Protein AF-A0A2V7GBI5-F1 (afdb_monomer_lite)

Foldseek 3Di:
DDDDDPPPDDVVVVVVVVVVVVVVCCCVPVVQDPLNSLLLVLLLLVLLLVLLLVLLVLADDPDPVLVVVSVPVSVVSCVPSVVVSLVVVLVSCCPPVPPSVVCHSVDDPVVSVVVCVVSVNPVVSVVSNVVSVCCCVVCRPVVVVSHVDGPVNSVD

Secondary structure (DSSP, 8-state):
-------PPPHHHHHHHHHHHHHHHHHHHH---HHHHHHHHHHHHHHHHHHHHHHHHH---SSHHHHHHHHHHHHHHHHHHHHHHHHHHHHHHHHH-GGGGGGTT---HHHHHHHHHHTT-HHHHHHHHHHHHHHIIIIIIIT-GGGT--TTTTT-

Structure (mmCIF, N/CA/C/O backbone):
data_AF-A0A2V7GBI5-F1
#
_entry.id   AF-A0A2V7GBI5-F1
#
loop_
_atom_site.group_PDB
_atom_site.id
_atom_site.type_symbol
_atom_site.label_atom_id
_atom_site.label_alt_id
_atom_site.label_comp_id
_atom_site.label_asym_id
_atom_site.label_entity_id
_atom_site.label_seq_id
_atom_site.pdbx_PDB_ins_code
_atom_site.Cartn_x
_atom_site.Cartn_y
_atom_site.Cartn_z
_atom_site.occupancy
_atom_site.B_iso_or_equiv
_atom_site.auth_seq_id
_atom_site.auth_comp_id
_atom_site.auth_asym_id
_atom_site.auth_atom_id
_atom_site.pdbx_PDB_model_num
ATOM 1 N N . MET A 1 1 ? -7.519 -48.361 9.250 1.00 46.59 1 MET A N 1
ATOM 2 C CA . MET A 1 1 ? -7.419 -47.521 8.038 1.00 46.59 1 MET A CA 1
ATOM 3 C C . MET A 1 1 ? -8.670 -46.657 7.966 1.00 46.59 1 MET A C 1
ATOM 5 O O . MET A 1 1 ? -9.703 -47.136 7.527 1.00 46.59 1 MET A O 1
ATOM 9 N N . THR A 1 2 ? -8.633 -45.437 8.500 1.00 49.53 2 THR A N 1
ATOM 10 C CA . THR A 1 2 ? -9.762 -44.498 8.421 1.00 49.53 2 THR A CA 1
ATOM 11 C C . THR A 1 2 ? -9.637 -43.692 7.131 1.00 49.53 2 THR A C 1
ATOM 13 O O . THR A 1 2 ? -8.636 -43.017 6.896 1.00 49.53 2 THR A O 1
ATOM 16 N N . ALA A 1 3 ? -10.627 -43.830 6.252 1.00 52.78 3 ALA A N 1
ATOM 17 C CA . ALA A 1 3 ? -10.690 -43.120 4.985 1.00 52.78 3 ALA A CA 1
ATOM 18 C C . ALA A 1 3 ? -10.838 -41.610 5.237 1.00 52.78 3 ALA A C 1
ATOM 20 O O . ALA A 1 3 ? -11.836 -41.159 5.797 1.00 52.78 3 ALA A O 1
ATOM 21 N N . ASN A 1 4 ? -9.840 -40.825 4.824 1.00 53.38 4 ASN A N 1
ATOM 22 C CA . ASN A 1 4 ? -9.973 -39.376 4.717 1.00 53.38 4 ASN A CA 1
ATOM 23 C C . ASN A 1 4 ? -11.009 -39.077 3.625 1.00 53.38 4 ASN A C 1
ATOM 25 O O . ASN A 1 4 ? -10.742 -39.295 2.444 1.00 53.38 4 ASN A O 1
ATOM 29 N N . GLY A 1 5 ? -12.189 -38.592 4.019 1.00 62.84 5 GLY A N 1
ATOM 30 C CA . GLY A 1 5 ? -13.169 -38.044 3.080 1.00 62.84 5 GLY A CA 1
ATOM 31 C C . GLY A 1 5 ? -12.556 -36.919 2.229 1.00 62.84 5 GLY A C 1
ATOM 32 O O . GLY A 1 5 ? -11.543 -36.333 2.626 1.00 62.84 5 GLY A O 1
ATOM 33 N N . PRO A 1 6 ? -13.131 -36.605 1.052 1.00 59.53 6 PRO A N 1
ATOM 34 C CA . PRO A 1 6 ? -12.548 -35.637 0.129 1.00 59.53 6 PRO A CA 1
ATOM 35 C C . PRO A 1 6 ? -12.329 -34.302 0.847 1.00 59.53 6 PRO A C 1
ATOM 37 O O . PRO A 1 6 ? -13.284 -33.695 1.335 1.00 59.53 6 PRO A O 1
ATOM 40 N N . ARG A 1 7 ? -11.064 -33.860 0.936 1.00 68.38 7 ARG A N 1
ATOM 41 C CA . ARG A 1 7 ? -10.685 -32.558 1.503 1.00 68.38 7 ARG A CA 1
ATOM 42 C C . ARG A 1 7 ? -11.356 -31.466 0.672 1.00 68.38 7 ARG A C 1
ATOM 44 O O . ARG A 1 7 ? -10.819 -31.050 -0.349 1.00 68.38 7 ARG A O 1
ATOM 51 N N . ARG A 1 8 ? -12.540 -31.014 1.088 1.00 75.81 8 ARG A N 1
ATOM 52 C CA . ARG A 1 8 ? -13.187 -29.834 0.512 1.00 75.81 8 ARG A CA 1
ATOM 53 C C . ARG A 1 8 ? -12.342 -28.637 0.917 1.00 75.81 8 ARG A C 1
ATOM 55 O O . ARG A 1 8 ? -12.160 -28.391 2.108 1.00 75.81 8 ARG A O 1
ATOM 62 N N . TRP A 1 9 ? -11.750 -27.959 -0.058 1.00 78.88 9 TRP A N 1
ATOM 63 C CA . TRP A 1 9 ? -10.907 -26.806 0.226 1.00 78.88 9 TRP A CA 1
ATOM 64 C C . TRP A 1 9 ? -11.766 -25.734 0.900 1.00 78.88 9 TRP A C 1
ATOM 66 O O . TRP A 1 9 ? -12.867 -25.458 0.413 1.00 78.88 9 TRP A O 1
ATOM 76 N N . PRO A 1 10 ? -11.321 -25.159 2.030 1.00 84.44 10 PRO A N 1
ATOM 77 C CA . PRO A 1 10 ? -12.078 -24.098 2.669 1.00 84.44 10 PRO A CA 1
ATOM 78 C C . PRO A 1 10 ? -12.189 -22.920 1.687 1.00 84.44 10 PRO A C 1
ATOM 80 O O . PRO A 1 10 ? -11.230 -22.658 0.956 1.00 84.44 10 PRO A O 1
ATOM 83 N N . PRO A 1 11 ? -13.317 -22.187 1.652 1.00 82.69 11 PRO A N 1
ATOM 84 C CA . PRO A 1 11 ? -13.492 -21.060 0.734 1.00 82.69 11 PRO A CA 1
ATOM 85 C C . PRO A 1 11 ? -12.338 -20.047 0.793 1.00 82.69 11 PRO A C 1
ATOM 87 O O . PRO A 1 11 ? -11.913 -19.534 -0.238 1.00 82.69 11 PRO A O 1
ATOM 90 N N . SER A 1 12 ? -11.754 -19.834 1.978 1.00 82.69 12 SER A N 1
ATOM 91 C CA . SER A 1 12 ? -10.571 -18.988 2.183 1.00 82.69 12 SER A CA 1
ATOM 92 C C . SER A 1 12 ? -9.342 -19.438 1.387 1.00 82.69 12 SER A C 1
ATOM 94 O O . SER A 1 12 ? -8.610 -18.590 0.887 1.00 82.69 12 SER A O 1
ATOM 96 N N . ALA A 1 13 ? -9.129 -20.746 1.214 1.00 85.38 13 ALA A N 1
ATOM 97 C CA . ALA A 1 13 ? -8.031 -21.265 0.402 1.00 85.38 13 ALA A CA 1
ATOM 98 C C . ALA A 1 13 ? -8.234 -20.941 -1.083 1.00 85.38 13 ALA A C 1
ATOM 100 O O . ALA A 1 13 ? -7.278 -20.585 -1.764 1.00 85.38 13 ALA A O 1
ATOM 101 N N . VAL A 1 14 ? -9.475 -21.001 -1.576 1.00 86.25 14 VAL A N 1
ATOM 102 C CA . VAL A 1 14 ? -9.796 -20.634 -2.964 1.00 86.25 14 VAL A CA 1
ATOM 103 C C . VAL A 1 14 ? -9.532 -19.146 -3.196 1.00 86.25 14 VAL A C 1
ATOM 105 O O . VAL A 1 14 ? -8.849 -18.796 -4.154 1.00 86.25 14 VAL A O 1
ATOM 108 N N . PHE A 1 15 ? -9.990 -18.272 -2.295 1.00 83.88 15 PHE A N 1
ATOM 109 C CA . PHE A 1 15 ? -9.705 -16.835 -2.386 1.00 83.88 15 PHE A CA 1
ATOM 110 C C . PHE A 1 15 ? -8.208 -16.525 -2.303 1.00 83.88 15 PHE A C 1
ATOM 112 O O . PHE A 1 15 ? -7.723 -15.688 -3.058 1.00 83.88 15 PHE A O 1
ATOM 119 N N . LEU A 1 16 ? -7.464 -17.221 -1.440 1.00 85.31 16 LEU A N 1
ATOM 120 C CA . LEU A 1 16 ? -6.018 -17.045 -1.321 1.00 85.31 16 LEU A CA 1
ATOM 121 C C . LEU A 1 16 ? -5.287 -17.466 -2.601 1.00 85.31 16 LEU A C 1
ATOM 123 O O . LEU A 1 16 ? -4.370 -16.773 -3.041 1.00 85.31 16 LEU A O 1
ATOM 127 N N . LEU A 1 17 ? -5.709 -18.561 -3.232 1.00 87.56 17 LEU A N 1
ATOM 128 C CA . LEU A 1 17 ? -5.155 -18.982 -4.517 1.00 87.56 17 LEU A CA 1
ATOM 129 C C . LEU A 1 17 ? -5.461 -17.975 -5.621 1.00 87.56 17 LEU A C 1
ATOM 131 O O . LEU A 1 17 ? -4.560 -17.625 -6.373 1.00 87.56 17 LEU A O 1
ATOM 135 N N . LEU A 1 18 ? -6.693 -17.467 -5.691 1.00 86.44 18 LEU A N 1
ATOM 136 C CA . LEU A 1 18 ? -7.071 -16.449 -6.673 1.00 86.44 18 LEU A CA 1
ATOM 137 C C . LEU A 1 18 ? -6.293 -15.141 -6.470 1.00 86.44 18 LEU A C 1
ATOM 139 O O . LEU A 1 18 ? -5.804 -14.567 -7.440 1.00 86.44 18 LEU A O 1
ATOM 143 N N . ALA A 1 19 ? -6.118 -14.705 -5.220 1.00 81.75 19 ALA A N 1
ATOM 144 C CA . ALA A 1 19 ? -5.354 -13.504 -4.894 1.00 81.75 19 ALA A CA 1
ATOM 145 C C . ALA A 1 19 ? -3.886 -13.618 -5.337 1.00 81.75 19 ALA A C 1
ATOM 147 O O . ALA A 1 19 ? -3.347 -12.677 -5.907 1.00 81.75 19 ALA A O 1
ATOM 148 N N . ASN A 1 20 ? -3.257 -14.783 -5.145 1.00 87.81 20 ASN A N 1
ATOM 149 C CA . ASN A 1 20 ? -1.880 -15.027 -5.593 1.00 87.81 20 ASN A CA 1
ATOM 150 C C . ASN A 1 20 ? -1.776 -15.317 -7.100 1.00 87.81 20 ASN A C 1
ATOM 152 O O . ASN A 1 20 ? -0.747 -15.041 -7.718 1.00 87.81 20 ASN A O 1
ATOM 156 N N . ALA A 1 21 ? -2.838 -15.838 -7.718 1.00 88.81 21 ALA A N 1
ATOM 157 C CA . ALA A 1 21 ? -2.895 -16.048 -9.159 1.00 88.81 21 ALA A CA 1
ATOM 158 C C . ALA A 1 21 ? -2.922 -14.724 -9.936 1.00 88.81 21 ALA A C 1
ATOM 160 O O . ALA A 1 21 ? -2.456 -14.693 -11.070 1.00 88.81 21 ALA A O 1
ATOM 161 N N . ALA A 1 22 ? -3.421 -13.631 -9.349 1.00 85.50 22 ALA A N 1
ATOM 162 C CA . ALA A 1 22 ? -3.474 -12.332 -10.018 1.00 85.50 22 ALA A CA 1
ATOM 163 C C . ALA A 1 22 ? -2.073 -11.758 -10.346 1.00 85.50 22 ALA A C 1
ATOM 165 O O . ALA A 1 22 ? -1.828 -11.479 -11.521 1.00 85.50 22 ALA A O 1
ATOM 166 N N . PRO A 1 23 ? -1.115 -11.652 -9.400 1.00 84.62 23 PRO A N 1
ATOM 167 C CA . PRO A 1 23 ? 0.272 -11.300 -9.719 1.00 84.62 23 PRO A CA 1
ATOM 168 C C . PRO A 1 23 ? 0.920 -12.263 -10.717 1.00 84.62 23 PRO A C 1
ATOM 170 O O . PRO A 1 23 ? 1.616 -11.824 -11.630 1.00 84.62 23 PRO A O 1
ATOM 173 N N . LEU A 1 24 ? 0.654 -13.570 -10.593 1.00 88.25 24 LEU A N 1
ATOM 174 C CA . LEU A 1 24 ? 1.181 -14.577 -11.516 1.00 88.25 24 LEU A CA 1
ATOM 175 C C . LEU A 1 24 ? 0.663 -14.363 -12.947 1.00 88.25 24 LEU A C 1
ATOM 177 O O . LEU A 1 24 ? 1.441 -14.385 -13.897 1.00 88.25 24 LEU A O 1
ATOM 181 N N . ALA A 1 25 ? -0.634 -14.100 -13.104 1.00 89.75 25 ALA A N 1
ATOM 182 C CA . ALA A 1 25 ? -1.240 -13.747 -14.382 1.00 89.75 25 ALA A CA 1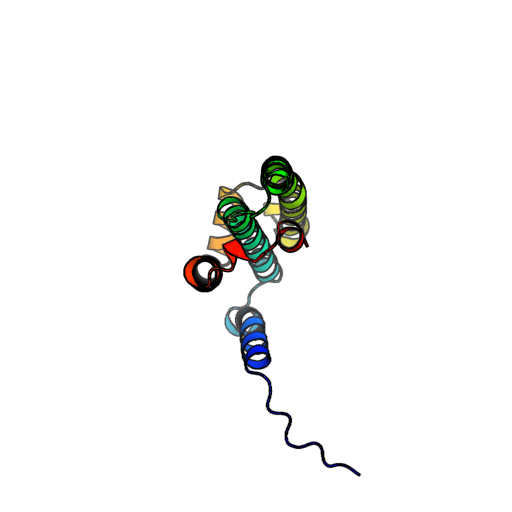
ATOM 183 C C . ALA A 1 25 ? -0.684 -12.420 -14.921 1.00 89.75 25 ALA A C 1
ATOM 185 O O . ALA A 1 25 ? -0.422 -12.313 -16.116 1.00 89.75 25 ALA A O 1
ATOM 186 N N . GLY A 1 26 ? -0.425 -11.438 -14.050 1.00 86.31 26 GLY A N 1
ATOM 187 C CA . GLY 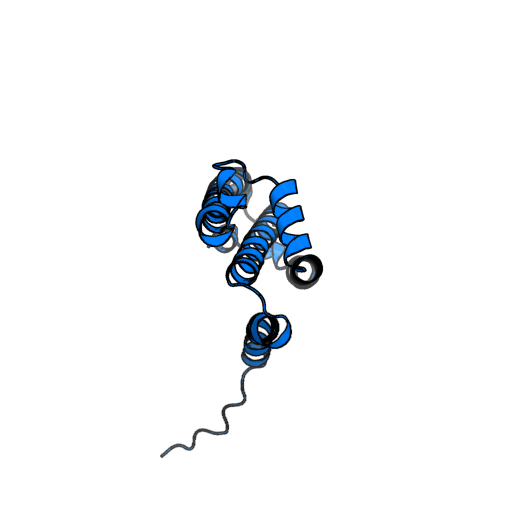A 1 26 ? 0.264 -10.196 -14.407 1.00 86.31 26 GLY A CA 1
ATOM 188 C C . GLY A 1 26 ? 1.646 -10.446 -15.017 1.00 86.31 26 GLY A C 1
ATOM 189 O O . GLY A 1 26 ? 1.984 -9.879 -16.054 1.00 86.31 26 GLY A O 1
ATOM 190 N N . VAL A 1 27 ? 2.428 -11.361 -14.443 1.00 89.56 27 VAL A N 1
ATOM 191 C CA . VAL A 1 27 ? 3.740 -11.744 -14.991 1.00 89.56 27 VAL A CA 1
ATOM 192 C C . VAL A 1 27 ? 3.602 -12.504 -16.314 1.00 89.56 27 VAL A C 1
ATOM 194 O O . VAL A 1 27 ? 4.296 -12.181 -17.274 1.00 89.56 27 VAL A O 1
ATOM 197 N N . LEU A 1 28 ? 2.707 -13.493 -16.391 1.00 91.06 28 LEU A N 1
ATOM 198 C CA . LEU A 1 28 ? 2.594 -14.379 -17.557 1.00 91.06 28 LEU A CA 1
ATOM 199 C C . LEU A 1 28 ? 1.923 -13.729 -18.775 1.00 91.06 28 LEU A C 1
ATOM 201 O O . LEU A 1 28 ? 2.313 -14.019 -19.902 1.00 91.06 28 LEU A O 1
ATOM 205 N N . LEU A 1 29 ? 0.917 -12.878 -18.559 1.00 90.81 29 LEU A N 1
ATOM 206 C CA . LEU A 1 29 ? 0.093 -12.297 -19.628 1.00 90.81 29 LEU A CA 1
ATOM 207 C C . LEU A 1 29 ? 0.457 -10.841 -19.924 1.00 90.81 29 LEU A C 1
ATOM 209 O O . LEU A 1 29 ? 0.350 -10.398 -21.063 1.00 90.81 29 LEU A O 1
ATOM 213 N N . HIS A 1 30 ? 0.875 -10.093 -18.901 1.00 85.31 30 HIS A N 1
ATOM 214 C CA . HIS A 1 30 ? 1.185 -8.664 -19.005 1.00 85.31 30 HIS A CA 1
ATOM 215 C C . HIS A 1 30 ? 2.675 -8.359 -18.826 1.00 85.31 30 HIS A C 1
ATOM 217 O O . HIS A 1 30 ? 3.047 -7.189 -18.749 1.00 85.31 30 HIS A O 1
ATOM 223 N N . HIS A 1 31 ? 3.522 -9.395 -18.766 1.00 88.06 31 HIS A N 1
ATOM 224 C CA . HIS A 1 31 ? 4.976 -9.283 -18.641 1.00 88.06 31 HIS A CA 1
ATOM 225 C C . HIS A 1 31 ? 5.416 -8.369 -17.491 1.00 88.06 31 HIS A C 1
ATOM 227 O O . HIS A 1 31 ? 6.378 -7.608 -17.621 1.00 88.06 31 HIS A O 1
ATOM 233 N N . TRP A 1 32 ? 4.700 -8.423 -16.362 1.00 91.75 32 TRP A N 1
ATOM 234 C CA . TRP A 1 32 ? 5.055 -7.632 -15.190 1.00 91.75 32 TRP A CA 1
ATOM 235 C C . TRP A 1 32 ? 6.501 -7.888 -14.778 1.00 91.75 32 TRP A C 1
ATOM 237 O O . TRP A 1 32 ? 6.943 -9.025 -14.610 1.00 91.75 32 TRP A O 1
ATOM 247 N N . THR A 1 33 ? 7.232 -6.794 -14.596 1.00 91.44 33 THR A N 1
ATOM 248 C CA . THR A 1 33 ? 8.606 -6.840 -14.108 1.00 91.44 33 THR A CA 1
ATOM 249 C C . THR A 1 33 ? 8.627 -7.183 -12.619 1.00 91.44 33 THR A C 1
ATOM 251 O O . THR A 1 33 ? 7.656 -6.950 -11.895 1.00 91.44 33 THR A O 1
ATOM 254 N N . VAL A 1 34 ? 9.766 -7.679 -12.125 1.00 91.56 34 VAL A N 1
ATOM 255 C CA . VAL A 1 34 ? 9.971 -7.889 -10.678 1.00 91.56 34 VAL A CA 1
ATOM 256 C C . VAL A 1 34 ? 9.710 -6.594 -9.905 1.00 91.56 34 VAL A C 1
ATOM 258 O O . VAL A 1 34 ? 9.047 -6.616 -8.871 1.00 91.56 34 VAL A O 1
ATOM 261 N N . PHE A 1 35 ? 10.156 -5.457 -10.450 1.00 92.56 35 PHE A N 1
ATOM 262 C CA . PHE A 1 35 ? 9.884 -4.145 -9.875 1.00 92.56 35 PHE A CA 1
ATOM 263 C C . PHE A 1 35 ? 8.385 -3.873 -9.741 1.00 92.56 35 PHE A C 1
ATOM 265 O O . PHE A 1 35 ? 7.955 -3.464 -8.671 1.00 92.56 35 PHE A O 1
ATOM 272 N N . ALA A 1 36 ? 7.585 -4.138 -10.780 1.00 92.56 36 ALA A N 1
ATOM 273 C CA . ALA A 1 36 ? 6.138 -3.925 -10.743 1.00 92.56 36 ALA A CA 1
ATOM 274 C C . ALA A 1 36 ? 5.464 -4.729 -9.623 1.00 92.56 36 ALA A C 1
ATOM 276 O O . ALA A 1 36 ? 4.678 -4.183 -8.851 1.00 92.56 36 ALA A O 1
ATOM 277 N N . VAL A 1 37 ? 5.808 -6.014 -9.507 1.00 93.12 37 VAL A N 1
ATOM 278 C CA . VAL A 1 37 ? 5.241 -6.904 -8.486 1.00 93.12 37 VAL A CA 1
ATOM 279 C C . VAL A 1 37 ? 5.605 -6.413 -7.084 1.00 93.12 37 VAL A C 1
ATOM 281 O O . VAL A 1 37 ? 4.726 -6.220 -6.247 1.00 93.12 37 VAL A O 1
ATOM 284 N N . VAL A 1 38 ? 6.890 -6.158 -6.830 1.00 94.06 38 VAL A N 1
ATOM 285 C CA . VAL A 1 38 ? 7.368 -5.704 -5.515 1.00 94.06 38 VAL A CA 1
ATOM 286 C C . VAL A 1 38 ? 6.816 -4.318 -5.170 1.00 94.06 38 VAL A C 1
ATOM 288 O O . VAL A 1 38 ? 6.409 -4.091 -4.032 1.00 94.06 38 VAL A O 1
ATOM 291 N N . LEU A 1 39 ? 6.734 -3.405 -6.144 1.00 94.00 39 LEU A N 1
ATOM 292 C CA . LEU A 1 39 ? 6.138 -2.080 -5.970 1.00 94.00 39 LEU A CA 1
ATOM 293 C C . LEU A 1 39 ? 4.656 -2.178 -5.594 1.00 94.00 39 LEU A C 1
ATOM 295 O O . LEU A 1 39 ? 4.216 -1.460 -4.699 1.00 94.00 39 LEU A O 1
ATOM 299 N N . LEU A 1 40 ? 3.896 -3.075 -6.231 1.00 94.25 40 LEU A N 1
ATOM 300 C CA . LEU A 1 40 ? 2.483 -3.285 -5.917 1.00 94.25 40 LEU A CA 1
ATOM 301 C C . LEU A 1 40 ? 2.291 -3.771 -4.473 1.00 94.25 40 LEU A C 1
ATOM 303 O O . LEU A 1 40 ? 1.496 -3.186 -3.740 1.00 94.25 40 LEU A O 1
ATOM 307 N N . TYR A 1 41 ? 3.056 -4.779 -4.042 1.00 93.12 41 TYR A N 1
ATOM 308 C CA . TYR A 1 41 ? 3.020 -5.267 -2.656 1.00 93.12 41 TYR A CA 1
ATOM 309 C C . TYR A 1 41 ? 3.496 -4.219 -1.647 1.00 93.12 41 TYR A C 1
ATOM 311 O O . TYR A 1 41 ? 2.987 -4.126 -0.528 1.00 93.12 41 TYR A O 1
ATOM 319 N N . TRP A 1 42 ? 4.470 -3.391 -2.021 1.00 95.94 42 TRP A N 1
ATOM 320 C CA . TRP A 1 42 ? 4.870 -2.262 -1.192 1.00 95.94 42 TRP A CA 1
ATOM 321 C C . TRP A 1 42 ? 3.732 -1.235 -1.056 1.00 95.94 42 TRP A C 1
ATOM 323 O O . TRP A 1 42 ? 3.441 -0.793 0.056 1.00 95.94 42 TRP A O 1
ATOM 333 N N . CYS A 1 43 ? 3.022 -0.911 -2.142 1.00 95.44 43 CYS A N 1
ATOM 334 C CA . CYS A 1 43 ? 1.840 -0.047 -2.088 1.00 95.44 43 CYS A CA 1
ATOM 335 C C . CYS A 1 43 ? 0.723 -0.642 -1.222 1.00 95.44 43 CYS A C 1
ATOM 337 O O . CYS A 1 43 ? 0.097 0.095 -0.460 1.00 95.44 43 CYS A O 1
ATOM 339 N N . GLU A 1 44 ? 0.492 -1.953 -1.290 1.00 94.75 44 GLU A N 1
ATOM 340 C CA . GLU A 1 44 ? -0.461 -2.642 -0.416 1.00 94.75 44 GLU A CA 1
ATOM 341 C C . GLU A 1 44 ? -0.115 -2.435 1.066 1.00 94.75 44 GLU A C 1
ATOM 343 O O . GLU A 1 44 ? -0.981 -2.046 1.846 1.00 94.75 44 GLU A O 1
ATOM 348 N N . ASN A 1 45 ? 1.160 -2.563 1.451 1.00 95.19 45 ASN A N 1
ATOM 349 C CA . ASN A 1 45 ? 1.602 -2.289 2.824 1.00 95.19 45 ASN A CA 1
ATOM 350 C C . ASN A 1 45 ? 1.329 -0.840 3.264 1.00 95.19 45 ASN A C 1
ATOM 352 O O . ASN A 1 45 ? 0.918 -0.606 4.405 1.00 95.19 45 ASN A O 1
ATOM 356 N N . VAL A 1 46 ? 1.519 0.141 2.374 1.00 95.12 46 VAL A N 1
ATOM 357 C CA . VAL A 1 46 ? 1.180 1.550 2.653 1.00 95.12 46 VAL A CA 1
ATOM 358 C C . VAL A 1 46 ? -0.327 1.703 2.890 1.00 95.12 46 VAL A C 1
ATOM 360 O O . VAL A 1 46 ? -0.739 2.343 3.860 1.00 95.12 46 VAL A O 1
ATOM 363 N N . ILE A 1 47 ? -1.152 1.085 2.040 1.00 94.88 47 ILE A N 1
ATOM 364 C CA . ILE A 1 47 ? -2.617 1.118 2.141 1.00 94.88 47 ILE A CA 1
ATOM 365 C C . ILE A 1 47 ? -3.077 0.477 3.454 1.00 94.88 47 ILE A C 1
ATOM 367 O O . ILE A 1 47 ? -3.836 1.091 4.205 1.00 94.88 47 ILE A O 1
ATOM 371 N N . VAL A 1 48 ? -2.585 -0.725 3.765 1.00 93.75 48 VAL A N 1
ATOM 372 C CA . VAL A 1 48 ? -2.903 -1.450 5.002 1.00 93.75 48 VAL A CA 1
ATOM 373 C C . VAL A 1 48 ? -2.509 -0.633 6.229 1.00 93.75 48 VAL A C 1
ATOM 375 O O . VAL A 1 48 ? -3.310 -0.523 7.157 1.00 93.75 48 VAL A O 1
ATOM 378 N N . GLY A 1 49 ? -1.335 0.005 6.218 1.00 92.88 49 GLY A N 1
ATOM 379 C CA . GLY A 1 49 ? -0.906 0.914 7.281 1.00 92.88 49 GLY A CA 1
ATOM 380 C C . GLY A 1 49 ? -1.872 2.083 7.480 1.00 92.88 49 GLY A C 1
ATOM 381 O O . GLY A 1 49 ? -2.294 2.351 8.606 1.00 92.88 49 GLY A O 1
ATOM 382 N N . GLY A 1 50 ? -2.289 2.734 6.389 1.00 93.25 50 GLY A N 1
ATOM 383 C CA . GLY A 1 50 ? -3.267 3.825 6.422 1.00 93.25 50 GLY A CA 1
ATOM 384 C C . GLY A 1 50 ? -4.621 3.391 6.991 1.00 93.25 50 GLY A C 1
ATOM 385 O O . GLY A 1 50 ? -5.146 4.026 7.907 1.00 93.25 50 GLY A O 1
ATOM 386 N N . PHE A 1 51 ? -5.161 2.263 6.523 1.00 91.38 51 PHE A N 1
ATOM 387 C CA . PHE A 1 51 ? -6.394 1.698 7.079 1.00 91.38 51 PHE A CA 1
ATOM 388 C C . PHE A 1 51 ? -6.235 1.276 8.537 1.00 91.38 51 PHE A C 1
ATOM 390 O O . PHE A 1 51 ? -7.187 1.392 9.308 1.00 91.38 51 PHE A O 1
ATOM 397 N N . ASN A 1 52 ? -5.050 0.833 8.956 1.00 91.69 52 ASN A N 1
ATOM 398 C CA . ASN A 1 52 ? -4.810 0.496 10.350 1.00 91.69 52 ASN A CA 1
ATOM 399 C C . ASN A 1 52 ? -4.876 1.727 11.256 1.00 91.69 52 ASN A C 1
ATOM 401 O O . ASN A 1 52 ? -5.519 1.679 12.304 1.00 91.69 52 ASN A O 1
ATOM 405 N N . VAL A 1 53 ? -4.303 2.854 10.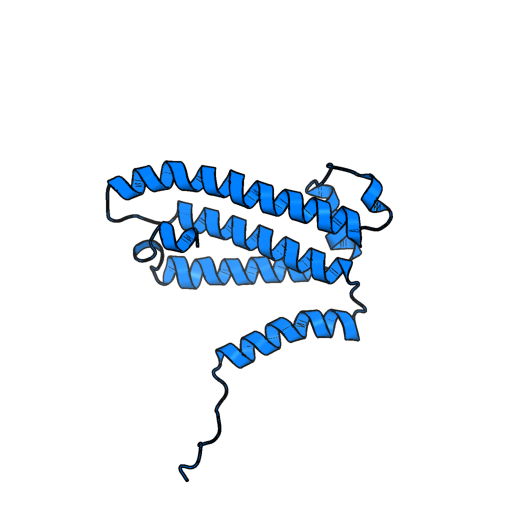821 1.00 91.56 53 VAL A N 1
ATOM 406 C CA . VAL A 1 53 ? -4.450 4.142 11.516 1.00 91.56 53 VAL A CA 1
ATOM 407 C C . VAL A 1 53 ? -5.924 4.539 11.607 1.00 91.56 53 VAL A C 1
ATOM 409 O O . VAL A 1 53 ? -6.385 4.901 12.688 1.00 91.56 53 VAL A O 1
ATOM 412 N N . LEU A 1 54 ? -6.702 4.395 10.525 1.00 89.06 54 LEU A N 1
ATOM 413 C CA . LEU A 1 54 ? -8.150 4.651 10.556 1.00 89.06 54 LEU A CA 1
ATOM 414 C C . LEU A 1 54 ? -8.880 3.741 11.552 1.00 89.06 54 LEU A C 1
ATOM 416 O O . LEU A 1 54 ? -9.717 4.221 12.317 1.00 89.06 54 LEU A O 1
ATOM 420 N N . ARG A 1 55 ? -8.541 2.446 11.601 1.00 85.25 55 ARG A N 1
ATOM 421 C CA . ARG A 1 55 ? -9.094 1.511 12.594 1.00 85.25 55 ARG A CA 1
ATOM 422 C C . ARG A 1 55 ? -8.768 1.961 14.011 1.00 85.25 55 ARG A C 1
ATOM 424 O O . ARG A 1 55 ? -9.674 2.072 14.830 1.00 85.25 55 ARG A O 1
ATOM 431 N N . MET A 1 56 ? -7.513 2.313 14.288 1.00 85.25 56 MET A N 1
ATOM 432 C CA . MET A 1 56 ? -7.108 2.833 15.595 1.00 85.25 56 MET A CA 1
ATOM 433 C C . MET A 1 56 ? -7.850 4.127 15.958 1.00 85.25 56 MET A C 1
ATOM 435 O O . MET A 1 56 ? -8.279 4.276 17.102 1.00 85.25 56 MET A O 1
ATOM 439 N N . LEU A 1 57 ? -8.072 5.039 15.003 1.00 86.81 57 LEU A N 1
ATOM 440 C CA . LEU A 1 57 ? -8.830 6.280 15.207 1.00 86.81 57 LEU A CA 1
ATOM 441 C C . LEU A 1 57 ? -10.312 6.024 15.518 1.00 86.81 57 LEU A C 1
ATOM 443 O O . LEU A 1 57 ? -10.855 6.669 16.416 1.00 86.81 57 LEU A O 1
ATOM 447 N N . VAL A 1 58 ? -10.948 5.058 14.852 1.00 85.56 58 VAL A N 1
ATOM 448 C CA . VAL A 1 58 ? -12.372 4.720 15.046 1.00 85.56 58 VAL A CA 1
ATOM 449 C C . VAL A 1 58 ? -12.608 3.797 16.249 1.00 85.56 58 VAL A C 1
ATOM 451 O O . VAL A 1 58 ? -13.695 3.822 16.827 1.00 85.56 58 VAL A O 1
ATOM 454 N N . ALA A 1 59 ? -11.601 3.029 16.677 1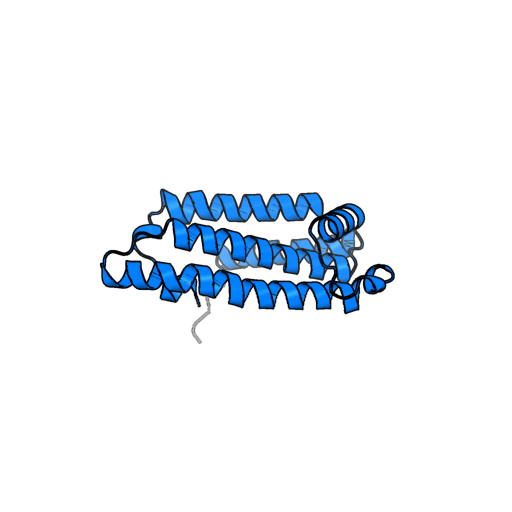.00 82.25 59 ALA A N 1
ATOM 455 C CA . ALA A 1 59 ? -11.693 2.139 17.833 1.00 82.25 59 ALA A CA 1
ATOM 456 C C . ALA A 1 59 ? -12.206 2.881 19.079 1.00 82.25 59 ALA A C 1
ATOM 458 O O . ALA A 1 59 ? -11.718 3.968 19.409 1.00 82.25 59 ALA A O 1
ATOM 459 N N . LYS A 1 60 ? -13.169 2.286 19.793 1.00 78.44 60 LYS A N 1
ATOM 460 C CA . LYS A 1 60 ? -13.732 2.838 21.036 1.00 78.44 60 LYS A CA 1
ATOM 461 C C . LYS A 1 60 ? -13.392 1.920 22.211 1.00 78.44 60 LYS A C 1
ATOM 463 O O . LYS A 1 60 ? -14.152 0.989 22.485 1.00 78.44 60 LYS A O 1
ATOM 468 N N . PRO A 1 61 ? -12.264 2.159 22.904 1.00 75.12 61 PRO A N 1
ATOM 469 C CA . PRO A 1 61 ? -11.894 1.366 24.065 1.00 75.12 61 PRO A CA 1
ATOM 470 C C . PRO A 1 61 ? -12.942 1.484 25.175 1.00 75.12 61 PRO A C 1
ATOM 472 O O . PRO A 1 61 ? -13.428 2.579 25.467 1.00 75.12 61 PRO A O 1
ATOM 475 N N . ARG A 1 62 ? -13.278 0.352 25.805 1.00 73.00 62 ARG A N 1
ATOM 476 C CA . ARG A 1 62 ? -14.228 0.298 26.931 1.00 73.00 62 ARG A CA 1
ATOM 477 C C . ARG A 1 62 ? -13.628 0.812 28.243 1.00 73.00 62 ARG A C 1
ATOM 479 O O . ARG A 1 62 ? -14.368 1.274 29.101 1.00 73.00 62 ARG A O 1
ATOM 486 N N . GLU A 1 63 ? -12.306 0.755 28.382 1.00 77.69 63 GLU A N 1
ATOM 487 C CA . GLU A 1 63 ? -11.586 1.192 29.580 1.00 77.69 63 GLU A CA 1
ATOM 488 C C . GLU A 1 63 ? -10.970 2.582 29.394 1.00 77.69 63 GLU A C 1
ATOM 490 O O . GLU A 1 63 ? -10.396 2.883 28.346 1.00 77.69 63 GLU A O 1
ATOM 495 N N . SER A 1 64 ? -11.037 3.422 30.431 1.00 74.25 64 SER A N 1
ATOM 496 C CA . SER A 1 64 ? -10.484 4.785 30.425 1.00 74.25 64 SER A CA 1
ATOM 497 C C . SER A 1 64 ? -8.967 4.811 30.200 1.00 74.25 64 SER A C 1
ATOM 499 O O . SER A 1 64 ? -8.472 5.658 29.460 1.00 74.25 64 SER A O 1
ATOM 501 N N . LEU A 1 65 ? -8.226 3.847 30.756 1.00 77.44 65 LEU A N 1
ATOM 502 C CA . LEU A 1 65 ? -6.769 3.753 30.606 1.00 77.44 65 LEU A CA 1
ATOM 503 C C . LEU A 1 65 ? -6.343 3.440 29.159 1.00 77.44 65 LEU A C 1
ATOM 505 O O . LEU A 1 65 ? -5.307 3.909 28.686 1.00 77.44 65 LEU A O 1
ATOM 509 N N . ALA A 1 66 ? -7.178 2.716 28.412 1.00 77.00 66 ALA A N 1
ATOM 510 C CA . ALA A 1 66 ? -6.925 2.398 27.011 1.00 77.00 66 ALA A CA 1
ATOM 511 C C . ALA A 1 66 ? -7.075 3.621 26.081 1.00 77.00 66 ALA A C 1
ATOM 513 O O . ALA A 1 66 ? -6.472 3.647 25.007 1.00 77.00 66 ALA A O 1
ATOM 514 N N . TRP A 1 67 ? -7.801 4.667 26.493 1.00 79.25 67 TRP A N 1
ATOM 515 C CA . TRP A 1 67 ? -7.832 5.944 25.766 1.00 79.25 67 TRP A CA 1
ATOM 516 C C . TRP A 1 67 ? -6.492 6.679 25.831 1.00 79.25 67 TRP A C 1
ATOM 518 O O . TRP A 1 67 ? -6.051 7.230 24.822 1.00 79.25 67 TRP A O 1
ATOM 528 N N . LEU A 1 68 ? -5.811 6.631 26.981 1.00 81.81 68 LEU A N 1
ATOM 529 C CA . LEU A 1 68 ? -4.465 7.188 27.121 1.00 81.81 68 LEU A CA 1
ATOM 530 C C . LEU A 1 68 ? -3.451 6.388 26.294 1.00 81.81 68 LEU A C 1
ATOM 532 O O . LEU A 1 68 ? -2.632 6.970 25.585 1.00 81.81 68 LEU A O 1
ATOM 536 N N . GLY A 1 69 ? -3.573 5.056 26.306 1.00 82.69 69 GLY A N 1
ATOM 537 C CA . GLY A 1 69 ? -2.796 4.178 25.431 1.00 82.69 69 GLY A CA 1
ATOM 538 C C . GLY A 1 69 ? -2.967 4.546 23.956 1.00 82.69 69 GLY A C 1
ATOM 539 O O . GLY A 1 69 ? -1.983 4.732 23.251 1.00 82.69 69 GLY A O 1
ATOM 540 N N . LYS A 1 70 ? -4.201 4.759 23.490 1.00 84.06 70 LYS A N 1
ATOM 541 C CA . LYS A 1 70 ? -4.491 5.171 22.107 1.00 84.06 70 LYS A CA 1
ATOM 542 C C . LYS A 1 70 ? -3.781 6.471 21.700 1.00 84.06 70 LYS A C 1
ATOM 544 O O . LYS A 1 70 ? -3.260 6.543 20.589 1.00 84.06 70 LYS A O 1
ATOM 549 N N . ALA A 1 71 ? -3.725 7.464 22.589 1.00 85.31 71 ALA A N 1
ATOM 550 C CA . ALA A 1 71 ? -3.051 8.737 22.323 1.00 85.31 71 ALA A CA 1
ATOM 551 C C . ALA A 1 71 ? -1.535 8.581 22.100 1.00 85.31 71 ALA A C 1
ATOM 553 O O . ALA A 1 71 ? -0.957 9.332 21.320 1.00 85.31 71 ALA A O 1
ATOM 554 N N . PHE A 1 72 ? -0.904 7.590 22.735 1.00 88.62 72 PHE A N 1
ATOM 555 C CA . PHE A 1 72 ? 0.510 7.268 22.531 1.00 88.62 72 PHE A CA 1
ATOM 556 C C . PHE A 1 72 ? 0.738 6.307 21.352 1.00 88.62 72 PHE A C 1
ATOM 558 O O . PHE A 1 72 ? 1.648 6.500 20.548 1.00 88.62 72 PHE A O 1
ATOM 565 N N . LEU A 1 73 ? -0.105 5.282 21.217 1.00 88.00 73 LEU A N 1
ATOM 566 C CA . LEU A 1 73 ? 0.091 4.202 20.251 1.00 88.00 73 LEU A CA 1
ATOM 567 C C . LEU A 1 73 ? -0.117 4.642 18.800 1.00 88.00 73 LEU A C 1
ATOM 569 O O . LEU A 1 73 ? 0.608 4.174 17.931 1.00 88.00 73 LEU A O 1
ATOM 573 N N . ILE A 1 74 ? -1.056 5.553 18.524 1.00 90.31 74 ILE A N 1
ATOM 574 C CA . ILE A 1 74 ? -1.280 6.062 17.161 1.00 90.31 74 ILE A CA 1
ATOM 575 C C . ILE A 1 74 ? -0.034 6.774 16.607 1.00 90.31 74 ILE A C 1
ATOM 577 O O . ILE A 1 74 ? 0.451 6.357 15.555 1.00 90.31 74 ILE A O 1
ATOM 581 N N . PRO A 1 75 ? 0.524 7.815 17.262 1.00 92.75 75 PRO A N 1
ATOM 582 C CA . PRO A 1 75 ? 1.725 8.470 16.753 1.00 92.75 75 PRO A CA 1
ATOM 583 C C . PRO A 1 75 ? 2.935 7.530 16.755 1.00 92.75 75 PRO A C 1
ATOM 585 O O . PRO A 1 75 ? 3.711 7.562 15.802 1.00 92.75 75 PRO A O 1
ATOM 588 N N . PHE A 1 76 ? 3.068 6.652 17.758 1.00 91.88 76 PHE A N 1
ATOM 589 C CA . PHE A 1 76 ? 4.116 5.630 17.776 1.00 91.88 76 PHE A CA 1
ATOM 590 C C . PHE A 1 76 ? 4.038 4.714 16.548 1.00 91.88 76 PHE A C 1
ATOM 592 O O . PHE A 1 76 ? 5.039 4.535 15.858 1.00 91.88 76 PHE A O 1
ATOM 599 N N . PHE A 1 77 ? 2.850 4.194 16.226 1.00 93.00 77 PHE A N 1
ATOM 600 C CA . PHE A 1 77 ? 2.624 3.377 15.038 1.00 93.00 77 PHE A CA 1
ATOM 601 C C . PHE A 1 77 ? 2.957 4.157 13.766 1.00 93.00 77 PHE A C 1
ATOM 603 O O . PHE A 1 77 ? 3.724 3.669 12.943 1.00 93.00 77 PHE A O 1
ATOM 610 N N . CYS A 1 78 ? 2.446 5.384 13.618 1.00 93.75 78 CYS A N 1
ATOM 611 C CA . CYS A 1 78 ? 2.717 6.218 12.447 1.00 93.75 78 CYS A CA 1
ATOM 612 C C . CYS A 1 78 ? 4.220 6.426 12.219 1.00 93.75 78 CYS A C 1
ATOM 614 O O . CYS A 1 78 ? 4.683 6.310 11.087 1.00 93.75 78 CYS A O 1
ATOM 616 N N . VAL A 1 7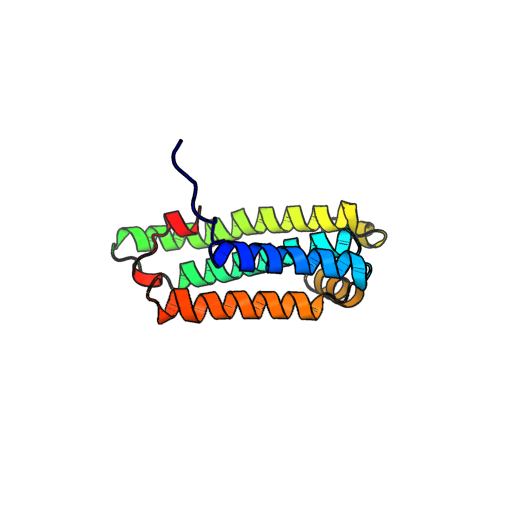9 ? 4.988 6.698 13.277 1.00 94.31 79 VAL A N 1
ATOM 617 C CA . VAL A 1 79 ? 6.441 6.889 13.172 1.00 94.31 79 VAL A CA 1
ATOM 618 C C . VAL A 1 79 ? 7.155 5.564 12.912 1.00 94.31 79 VAL A C 1
ATOM 620 O O . VAL A 1 79 ? 7.955 5.481 11.986 1.00 94.31 79 VAL A O 1
ATOM 623 N N . HIS A 1 80 ? 6.875 4.523 13.694 1.00 90.94 80 HIS A N 1
ATOM 624 C CA . HIS A 1 80 ? 7.592 3.251 13.616 1.00 90.94 80 HIS A CA 1
ATOM 625 C C . HIS A 1 80 ? 7.280 2.495 12.318 1.00 90.94 80 HIS A C 1
ATOM 627 O O . HIS A 1 80 ? 8.181 2.193 11.534 1.00 90.94 80 HIS A O 1
ATOM 633 N N . TYR A 1 81 ? 5.994 2.251 12.051 1.00 93.56 81 TYR A N 1
ATOM 634 C CA . TYR A 1 81 ? 5.537 1.589 10.831 1.00 93.56 81 TYR A CA 1
ATOM 635 C C . TYR A 1 81 ? 5.823 2.448 9.595 1.00 93.56 81 TYR A C 1
ATOM 637 O O . TYR A 1 81 ? 6.251 1.930 8.561 1.00 93.56 81 TYR A O 1
ATOM 645 N N . GLY A 1 82 ? 5.633 3.769 9.699 1.00 93.00 82 GLY A N 1
ATOM 646 C CA . GLY A 1 82 ? 5.911 4.704 8.611 1.00 93.00 82 GLY A CA 1
ATOM 647 C C . GLY A 1 82 ? 7.388 4.731 8.229 1.00 93.00 82 GLY A C 1
ATOM 648 O O . GLY A 1 82 ? 7.703 4.627 7.047 1.00 93.00 82 GLY A O 1
ATOM 649 N N . MET A 1 83 ? 8.298 4.785 9.205 1.00 93.62 83 MET A N 1
ATOM 650 C CA . MET A 1 83 ? 9.742 4.729 8.960 1.00 93.62 83 MET A CA 1
ATOM 651 C C . MET A 1 83 ? 10.153 3.409 8.308 1.00 93.62 83 MET A C 1
ATOM 653 O O . MET A 1 83 ? 10.885 3.427 7.321 1.00 93.62 83 MET A O 1
ATOM 657 N N . PHE A 1 84 ? 9.653 2.275 8.805 1.00 94.50 84 PHE A N 1
ATOM 658 C CA . PHE A 1 84 ? 9.940 0.971 8.207 1.00 94.50 84 PHE A CA 1
ATOM 659 C C . PHE A 1 84 ? 9.442 0.892 6.758 1.00 94.50 84 PHE A C 1
ATOM 661 O O . PHE A 1 84 ? 10.191 0.516 5.857 1.00 94.50 84 PHE A O 1
ATOM 668 N N . THR A 1 85 ? 8.206 1.330 6.512 1.00 94.62 85 THR A N 1
ATOM 669 C CA . THR A 1 85 ? 7.601 1.339 5.172 1.00 94.62 85 THR A CA 1
ATOM 670 C C . THR A 1 85 ? 8.339 2.282 4.222 1.00 94.62 85 THR A C 1
ATOM 672 O O . THR A 1 85 ? 8.533 1.954 3.051 1.00 94.62 85 THR A O 1
ATOM 675 N N . PHE A 1 86 ? 8.786 3.435 4.721 1.00 93.06 86 PHE A N 1
ATOM 676 C CA . PHE A 1 86 ? 9.550 4.410 3.953 1.00 93.06 86 PHE A CA 1
ATOM 677 C C . PHE A 1 86 ? 10.928 3.871 3.564 1.00 93.06 86 PHE A C 1
ATOM 679 O O . PHE A 1 86 ? 11.260 3.863 2.380 1.00 93.06 86 PHE A O 1
ATOM 686 N N . VAL A 1 87 ? 11.704 3.363 4.528 1.00 93.12 87 VAL A N 1
ATOM 687 C CA . VAL A 1 87 ? 13.023 2.763 4.266 1.00 93.12 87 VAL A CA 1
ATOM 688 C C . VAL A 1 87 ? 12.889 1.578 3.313 1.00 93.12 87 VAL A C 1
ATOM 690 O O . VAL A 1 87 ? 13.647 1.477 2.352 1.00 93.12 87 VAL A O 1
ATOM 693 N N . HIS A 1 88 ? 11.884 0.723 3.508 1.00 92.94 88 HIS A N 1
ATOM 694 C CA . HIS A 1 88 ? 11.597 -0.369 2.584 1.00 92.94 88 HIS A CA 1
ATOM 695 C C . HIS A 1 88 ? 11.291 0.150 1.170 1.00 92.94 88 HIS A C 1
ATOM 697 O O . HIS A 1 88 ? 11.845 -0.364 0.203 1.00 92.94 88 HIS A O 1
ATOM 703 N N . GLY A 1 89 ? 10.491 1.211 1.035 1.00 92.62 89 GLY A N 1
ATOM 704 C CA . GLY A 1 89 ? 10.213 1.840 -0.259 1.00 92.62 89 GLY A CA 1
ATOM 705 C C . GLY A 1 89 ? 11.473 2.373 -0.935 1.00 92.62 89 GLY A C 1
ATOM 706 O O . GLY A 1 89 ? 11.690 2.123 -2.119 1.00 92.62 89 GLY A O 1
ATOM 707 N N . VAL A 1 90 ? 12.354 3.033 -0.177 1.00 91.00 90 VAL A N 1
ATOM 708 C CA . VAL A 1 90 ? 13.667 3.467 -0.677 1.00 91.00 90 VAL A CA 1
ATOM 709 C C . VAL A 1 90 ? 14.465 2.271 -1.202 1.00 91.00 90 VAL A C 1
ATOM 711 O O . VAL A 1 90 ? 15.008 2.354 -2.299 1.00 91.00 90 VAL A O 1
ATOM 714 N N . LEU A 1 91 ? 14.485 1.138 -0.491 1.00 91.62 91 LEU A N 1
ATOM 715 C CA . LEU A 1 91 ? 15.169 -0.079 -0.947 1.00 91.62 91 LEU A CA 1
ATOM 716 C C . LEU A 1 91 ? 14.549 -0.666 -2.222 1.00 91.62 91 LEU A C 1
ATOM 718 O O . LEU A 1 91 ? 15.286 -1.050 -3.126 1.00 91.62 91 LEU A O 1
ATOM 722 N N . VAL A 1 92 ? 13.217 -0.695 -2.335 1.00 92.19 92 VAL A N 1
ATOM 723 C CA . VAL A 1 92 ? 12.523 -1.174 -3.544 1.00 92.19 92 VAL A CA 1
ATOM 724 C C . VAL A 1 92 ? 12.947 -0.358 -4.767 1.00 92.19 92 VAL A C 1
ATOM 726 O O . VAL A 1 92 ? 13.305 -0.928 -5.797 1.00 92.19 92 VAL A O 1
ATOM 729 N N . PHE A 1 93 ? 12.973 0.971 -4.655 1.00 90.50 93 PHE A N 1
ATOM 730 C CA . PHE A 1 93 ? 13.394 1.846 -5.752 1.00 90.50 93 PHE A CA 1
ATOM 731 C C . PHE A 1 93 ? 14.907 1.809 -6.001 1.00 90.50 93 PHE A C 1
ATOM 733 O O . PHE A 1 93 ? 15.326 1.843 -7.157 1.00 90.50 93 PHE A O 1
ATOM 740 N N . ALA A 1 94 ? 15.729 1.700 -4.958 1.00 88.62 94 ALA A N 1
ATOM 741 C CA . ALA A 1 94 ? 17.182 1.636 -5.094 1.00 88.62 94 ALA A CA 1
ATOM 742 C C . ALA A 1 94 ? 17.648 0.338 -5.772 1.00 88.62 94 ALA A C 1
ATOM 744 O O . ALA A 1 94 ? 18.550 0.372 -6.603 1.00 88.62 94 ALA A O 1
ATOM 745 N N . LEU A 1 95 ? 17.026 -0.798 -5.439 1.00 88.62 95 LEU A N 1
ATOM 746 C CA . LEU A 1 95 ? 17.416 -2.112 -5.957 1.00 88.62 95 LEU A CA 1
ATOM 747 C C . LEU A 1 95 ? 16.772 -2.430 -7.311 1.00 88.62 95 LEU A C 1
ATOM 749 O O . LEU A 1 95 ? 17.414 -3.030 -8.168 1.00 88.62 95 LEU A O 1
ATOM 753 N N . PHE A 1 96 ? 15.511 -2.036 -7.512 1.00 89.31 96 PHE A N 1
ATOM 754 C CA . PHE A 1 96 ? 14.715 -2.472 -8.665 1.00 89.31 96 PHE A CA 1
ATOM 755 C C . PHE A 1 96 ? 14.216 -1.319 -9.554 1.00 89.31 96 PHE A C 1
ATOM 757 O O . PHE A 1 96 ? 13.681 -1.572 -10.631 1.00 89.31 96 PHE A O 1
ATOM 764 N N . GLY A 1 97 ? 14.410 -0.056 -9.157 1.00 81.06 97 GLY A N 1
ATOM 765 C CA . GLY A 1 97 ? 13.917 1.126 -9.883 1.00 81.06 97 GLY A CA 1
ATOM 766 C C . GLY A 1 97 ? 14.738 1.539 -11.114 1.00 81.06 97 GLY A C 1
ATOM 767 O O . GLY A 1 97 ? 14.363 2.494 -11.803 1.00 81.06 97 GLY A O 1
ATOM 768 N N . GLY A 1 98 ? 15.840 0.843 -11.415 1.00 80.62 98 GLY A N 1
ATOM 769 C CA . GLY A 1 98 ? 16.674 1.083 -12.598 1.00 80.62 98 GLY A CA 1
ATOM 770 C C . GLY A 1 98 ? 17.279 2.489 -12.619 1.00 80.62 98 GLY A C 1
ATOM 771 O O . GLY A 1 98 ? 17.860 2.936 -11.636 1.00 80.62 98 GLY A O 1
ATOM 772 N N . THR A 1 99 ? 17.108 3.228 -13.718 1.00 66.44 99 THR A N 1
ATOM 773 C CA . THR A 1 99 ? 17.607 4.612 -13.868 1.00 66.44 99 THR A CA 1
ATOM 774 C C . THR A 1 99 ? 16.978 5.616 -12.890 1.00 66.44 99 THR A C 1
ATOM 776 O O . THR A 1 99 ? 17.508 6.712 -12.721 1.00 66.44 99 THR A O 1
ATOM 779 N N . ARG A 1 100 ? 15.887 5.257 -12.191 1.00 64.38 100 ARG A N 1
ATOM 780 C CA . ARG A 1 100 ? 15.315 6.058 -11.089 1.00 64.38 100 ARG A CA 1
ATOM 781 C C . ARG A 1 100 ? 16.068 5.881 -9.766 1.00 64.38 100 ARG A C 1
ATOM 783 O O . ARG A 1 100 ? 15.838 6.658 -8.848 1.00 64.38 100 ARG A O 1
ATOM 790 N N . ALA A 1 101 ? 16.995 4.923 -9.664 1.00 58.72 101 ALA A N 1
ATOM 791 C CA . ALA A 1 101 ? 17.804 4.704 -8.461 1.00 58.72 101 ALA A CA 1
ATOM 792 C C . ALA A 1 101 ? 18.692 5.914 -8.098 1.00 58.72 101 ALA A C 1
ATOM 794 O O . ALA A 1 101 ? 19.153 6.032 -6.964 1.00 58.72 101 ALA A O 1
ATOM 795 N N . HIS A 1 102 ? 18.897 6.856 -9.026 1.00 53.00 102 HIS A N 1
ATOM 796 C CA . HIS A 1 102 ? 19.695 8.061 -8.794 1.00 53.00 102 HIS A CA 1
ATOM 797 C C . HIS A 1 102 ? 19.004 9.127 -7.919 1.00 53.00 102 HIS A C 1
ATOM 799 O O . HIS A 1 102 ? 19.630 10.137 -7.609 1.00 53.00 102 HIS A O 1
ATOM 805 N N . SER A 1 103 ? 17.752 8.927 -7.479 1.00 53.66 103 SER A N 1
ATOM 806 C CA . SER A 1 103 ? 17.050 9.882 -6.603 1.00 53.66 103 SER A CA 1
ATOM 807 C C . SER A 1 103 ? 17.353 9.750 -5.098 1.00 53.66 103 SER A C 1
ATOM 809 O O . SER A 1 103 ? 16.779 10.497 -4.307 1.00 53.66 103 SER A O 1
ATOM 811 N N . GLY A 1 104 ? 18.238 8.841 -4.664 1.00 59.03 104 GLY A N 1
ATOM 812 C CA . GLY A 1 104 ? 18.649 8.717 -3.252 1.00 59.03 104 GLY A CA 1
ATOM 813 C C . GLY A 1 104 ? 17.471 8.572 -2.267 1.00 59.03 104 GLY A C 1
ATOM 814 O O . GLY A 1 104 ? 16.523 7.839 -2.534 1.00 59.03 104 GLY A O 1
ATOM 815 N N . PHE A 1 105 ? 17.500 9.312 -1.147 1.00 58.66 105 PHE A N 1
ATOM 816 C CA . PHE A 1 105 ? 16.415 9.399 -0.143 1.00 58.66 105 PHE A CA 1
ATOM 817 C C . PHE A 1 105 ? 15.125 10.101 -0.642 1.00 58.66 105 PHE A C 1
ATOM 819 O O . PHE A 1 105 ? 14.182 10.276 0.127 1.00 58.66 105 PHE A O 1
ATOM 826 N N . GLY A 1 106 ? 15.051 10.510 -1.912 1.00 66.62 106 GLY A N 1
ATOM 827 C CA . GLY A 1 106 ? 13.964 11.306 -2.498 1.00 66.62 106 GLY A CA 1
ATOM 828 C C . GLY A 1 106 ? 12.667 10.552 -2.814 1.00 66.62 106 GLY A C 1
ATOM 829 O O . GLY A 1 106 ? 11.982 10.906 -3.779 1.00 66.62 106 GLY A O 1
ATOM 830 N N . LEU A 1 107 ? 12.313 9.515 -2.044 1.00 81.75 107 LEU A N 1
ATOM 831 C CA . LEU A 1 107 ? 11.040 8.815 -2.222 1.00 81.75 107 LEU A CA 1
ATOM 832 C C . LEU A 1 107 ? 9.890 9.773 -1.887 1.00 81.75 107 LEU A C 1
ATOM 834 O O . LEU A 1 107 ? 9.694 10.175 -0.743 1.00 81.75 107 LEU A O 1
ATOM 838 N N . SER A 1 108 ? 9.128 10.152 -2.908 1.00 86.75 108 SER A N 1
ATOM 839 C CA . SER A 1 108 ? 8.028 11.107 -2.794 1.00 86.75 108 SER A CA 1
ATOM 840 C C . SER A 1 108 ? 6.790 10.596 -3.525 1.00 86.75 108 SER A C 1
ATOM 842 O O . SER A 1 108 ? 6.880 9.775 -4.442 1.00 86.75 108 SER A O 1
ATOM 844 N N . ALA A 1 109 ? 5.613 11.093 -3.136 1.00 88.25 109 ALA A N 1
ATOM 845 C CA . ALA A 1 109 ? 4.350 10.683 -3.748 1.00 88.25 109 ALA A CA 1
ATOM 846 C C . ALA A 1 109 ? 4.316 10.861 -5.284 1.00 88.25 109 ALA A C 1
ATOM 848 O O . ALA A 1 109 ? 3.840 9.947 -5.958 1.00 88.25 109 ALA A O 1
ATOM 849 N N . PRO A 1 110 ? 4.857 11.949 -5.878 1.00 89.81 110 PRO A N 1
ATOM 850 C CA . PRO A 1 110 ? 4.908 12.084 -7.334 1.00 89.81 110 PRO A CA 1
ATOM 851 C C . PRO A 1 110 ? 5.777 11.019 -8.014 1.00 89.81 110 PRO A C 1
ATOM 853 O O . PRO A 1 110 ? 5.401 10.507 -9.069 1.00 89.81 110 PRO A O 1
ATOM 856 N N . VAL A 1 111 ? 6.913 10.651 -7.410 1.00 88.75 111 VAL A N 1
ATOM 857 C CA . VAL A 1 111 ? 7.803 9.596 -7.929 1.00 88.75 111 VAL A CA 1
ATOM 858 C C . VAL A 1 111 ? 7.087 8.248 -7.933 1.00 88.75 111 VAL A C 1
ATOM 860 O O . VAL A 1 111 ? 7.065 7.565 -8.956 1.00 88.75 111 VAL A O 1
ATOM 863 N N . VAL A 1 112 ? 6.434 7.902 -6.820 1.00 91.56 112 VAL A N 1
ATOM 864 C CA . VAL A 1 112 ? 5.643 6.669 -6.705 1.00 91.56 112 VAL A CA 1
ATOM 865 C C . VAL A 1 112 ? 4.507 6.660 -7.724 1.00 91.56 112 VAL A C 1
ATOM 867 O O . VAL A 1 112 ? 4.330 5.678 -8.437 1.00 91.56 112 VAL A O 1
ATOM 870 N N . LEU A 1 113 ? 3.762 7.761 -7.849 1.00 92.00 113 LEU A N 1
ATOM 871 C CA . LEU A 1 113 ? 2.650 7.855 -8.792 1.00 92.00 113 LEU A CA 1
ATOM 872 C C . LEU A 1 113 ? 3.109 7.699 -10.247 1.00 92.00 113 LEU A C 1
ATOM 874 O O . LEU A 1 113 ? 2.424 7.060 -11.044 1.00 92.00 113 LEU A O 1
ATOM 878 N N . THR A 1 114 ? 4.266 8.264 -10.590 1.00 90.88 114 THR A N 1
ATOM 879 C CA . THR A 1 114 ? 4.850 8.144 -11.931 1.00 90.88 114 THR A CA 1
ATOM 880 C C . THR A 1 114 ? 5.240 6.693 -12.207 1.00 90.88 114 THR A C 1
ATOM 882 O O . THR A 1 114 ? 4.815 6.139 -13.218 1.00 90.88 114 THR A O 1
ATOM 885 N N . ALA A 1 115 ? 5.912 6.036 -11.254 1.00 91.19 115 ALA A N 1
ATOM 886 C CA . ALA A 1 115 ? 6.261 4.620 -11.354 1.00 91.19 115 ALA A CA 1
ATOM 887 C C . ALA A 1 115 ? 5.020 3.720 -11.499 1.00 91.19 115 ALA A C 1
ATOM 889 O O . ALA A 1 115 ? 4.999 2.824 -12.338 1.00 91.19 115 ALA A O 1
ATOM 890 N N . LEU A 1 116 ? 3.949 3.985 -10.743 1.00 92.81 116 LEU A N 1
ATOM 891 C CA . LEU A 1 116 ? 2.692 3.237 -10.856 1.00 92.81 116 LEU A CA 1
ATOM 892 C C . LEU A 1 116 ? 2.034 3.391 -12.230 1.00 92.81 116 LEU A C 1
ATOM 894 O O . LEU A 1 116 ? 1.481 2.423 -12.751 1.00 92.81 116 LEU A O 1
ATOM 898 N N . ARG A 1 117 ? 2.077 4.591 -12.821 1.00 92.69 117 ARG A N 1
ATOM 899 C CA . ARG A 1 117 ? 1.534 4.845 -14.165 1.00 92.69 117 ARG A CA 1
ATOM 900 C C . ARG A 1 117 ? 2.328 4.113 -15.238 1.00 92.69 117 ARG A C 1
ATOM 902 O O . ARG A 1 117 ? 1.731 3.471 -16.092 1.00 92.69 117 ARG A O 1
ATOM 909 N N . GLU A 1 118 ? 3.651 4.173 -15.164 1.00 90.12 118 GLU A N 1
ATOM 910 C CA . GLU A 1 118 ? 4.544 3.531 -16.134 1.00 90.12 118 GLU A CA 1
ATOM 911 C C . GLU A 1 118 ? 4.463 2.004 -16.083 1.00 90.12 118 GLU A C 1
ATOM 913 O O . GLU A 1 118 ? 4.513 1.357 -17.122 1.00 90.12 118 GLU A O 1
ATOM 918 N N . GLN A 1 119 ? 4.295 1.426 -14.889 1.00 89.69 119 GLN A N 1
ATOM 919 C CA . GLN A 1 119 ? 4.091 -0.017 -14.725 1.00 89.69 119 GLN A CA 1
ATOM 920 C C . GLN A 1 119 ? 2.634 -0.452 -14.982 1.00 89.69 119 GLN A C 1
ATOM 922 O O . GLN A 1 119 ? 2.319 -1.632 -14.856 1.00 89.69 119 GLN A O 1
ATOM 927 N N . GLY A 1 120 ? 1.719 0.474 -15.299 1.00 90.38 120 GLY A N 1
ATOM 928 C CA . GLY A 1 120 ? 0.302 0.161 -15.520 1.00 90.38 120 GLY A CA 1
ATOM 929 C C . GLY A 1 120 ? -0.445 -0.327 -14.269 1.00 90.38 120 GLY A C 1
ATOM 930 O O . GLY A 1 120 ? -1.506 -0.936 -14.377 1.00 90.38 120 GLY A O 1
ATOM 931 N N . LEU A 1 121 ? 0.080 -0.056 -13.072 1.00 92.12 121 LEU A N 1
ATOM 932 C CA . LEU A 1 121 ? -0.414 -0.600 -11.800 1.00 92.12 121 LEU A CA 1
ATOM 933 C C . LEU A 1 121 ? -1.513 0.240 -11.143 1.00 92.12 121 LEU A C 1
ATOM 935 O O . LEU A 1 121 ? -2.066 -0.170 -10.125 1.00 92.12 121 LEU A O 1
ATOM 939 N N . VAL A 1 122 ? -1.849 1.409 -11.697 1.00 92.50 122 VAL A N 1
ATOM 940 C CA . VAL A 1 122 ? -2.820 2.343 -11.094 1.00 92.50 122 VAL A CA 1
ATOM 941 C C . VAL A 1 122 ? -4.144 1.649 -10.770 1.00 92.50 122 VAL A C 1
ATOM 943 O O . VAL A 1 122 ? -4.652 1.787 -9.661 1.00 92.50 122 VAL A O 1
ATOM 946 N N . TRP A 1 123 ? -4.673 0.849 -11.697 1.00 90.06 123 TRP A N 1
ATOM 947 C CA . TRP A 1 123 ? -5.932 0.131 -11.489 1.00 90.06 123 TRP A CA 1
ATOM 948 C C . TRP A 1 123 ? -5.827 -0.980 -10.445 1.00 90.06 123 TRP A C 1
ATOM 950 O O . TRP A 1 123 ? -6.765 -1.168 -9.674 1.00 90.06 123 TRP A O 1
ATOM 960 N N . ALA A 1 124 ? -4.684 -1.665 -10.365 1.00 90.94 124 ALA A N 1
ATOM 961 C CA . ALA A 1 124 ? -4.438 -2.660 -9.325 1.00 90.94 124 ALA A CA 1
ATOM 962 C C . ALA A 1 124 ? -4.403 -2.003 -7.935 1.00 90.94 124 ALA A C 1
ATOM 964 O O . ALA A 1 124 ? -5.058 -2.475 -7.012 1.00 90.94 124 ALA A O 1
ATOM 965 N N . VAL A 1 125 ? -3.727 -0.857 -7.803 1.00 92.81 125 VAL A N 1
ATOM 966 C CA . VAL A 1 125 ? -3.696 -0.075 -6.557 1.00 92.81 125 VAL A CA 1
ATOM 967 C C . VAL A 1 125 ? -5.089 0.432 -6.178 1.00 92.81 125 VAL A C 1
ATOM 969 O O . VAL A 1 125 ? -5.482 0.322 -5.019 1.00 92.81 125 VAL A O 1
ATOM 972 N N . VAL A 1 126 ? -5.872 0.938 -7.136 1.00 93.19 126 VAL A N 1
ATOM 973 C CA . VAL A 1 126 ? -7.265 1.346 -6.884 1.00 93.19 126 VAL A CA 1
ATOM 974 C C . VAL A 1 126 ? -8.104 0.158 -6.410 1.00 93.19 126 VAL A C 1
ATOM 976 O O . VAL A 1 126 ? -8.834 0.289 -5.430 1.00 93.19 126 VAL A O 1
ATOM 979 N N . ALA A 1 127 ? -7.973 -1.010 -7.044 1.00 91.38 127 ALA A N 1
ATOM 980 C CA . ALA A 1 127 ? -8.677 -2.221 -6.630 1.00 91.38 127 ALA A CA 1
ATOM 981 C C . ALA A 1 127 ? -8.296 -2.654 -5.202 1.00 91.38 127 ALA A C 1
ATOM 983 O O . ALA A 1 127 ? -9.180 -3.004 -4.420 1.00 91.38 127 ALA A O 1
ATOM 984 N N . LEU A 1 128 ? -7.013 -2.562 -4.829 1.00 91.50 128 LEU A N 1
ATOM 985 C CA . LEU A 1 128 ? -6.550 -2.815 -3.460 1.00 91.50 128 LEU A CA 1
ATOM 986 C C . LEU A 1 128 ? -7.174 -1.835 -2.461 1.00 91.50 128 LEU A C 1
ATOM 988 O O . LEU A 1 128 ? -7.709 -2.259 -1.437 1.00 91.50 128 LEU A O 1
ATOM 992 N N . ILE A 1 129 ? -7.176 -0.534 -2.771 1.00 92.81 129 ILE A N 1
ATOM 993 C CA . ILE A 1 129 ? -7.810 0.486 -1.922 1.00 92.81 129 ILE A CA 1
ATOM 994 C C . ILE A 1 129 ? -9.295 0.177 -1.732 1.00 92.81 129 ILE A C 1
ATOM 996 O O . ILE A 1 129 ? -9.775 0.201 -0.601 1.00 92.81 129 ILE A O 1
ATOM 1000 N N . VAL A 1 130 ? -10.019 -0.140 -2.809 1.00 92.12 130 VAL A N 1
ATOM 1001 C CA . VAL A 1 130 ? -11.452 -0.470 -2.752 1.00 92.12 130 VAL A CA 1
ATOM 1002 C C . VAL A 1 130 ? -11.694 -1.733 -1.928 1.00 92.12 130 VAL A C 1
ATOM 1004 O O . VAL A 1 130 ? -12.591 -1.743 -1.088 1.00 92.12 130 VAL A O 1
ATOM 1007 N N . SER A 1 131 ? -10.881 -2.773 -2.113 1.00 89.06 131 SER A N 1
ATOM 1008 C CA . SER A 1 131 ? -10.967 -4.021 -1.347 1.00 89.06 131 SER A CA 1
ATOM 1009 C C . SER A 1 131 ? -10.779 -3.779 0.157 1.00 89.06 131 SER A C 1
ATOM 1011 O O . SER A 1 131 ? -11.603 -4.198 0.977 1.00 89.06 131 SER A O 1
ATOM 1013 N N . HIS A 1 132 ? -9.747 -3.020 0.538 1.00 89.69 132 HIS A N 1
ATOM 1014 C CA . HIS A 1 132 ? -9.503 -2.681 1.940 1.00 89.69 132 HIS A CA 1
ATOM 1015 C C . HIS A 1 132 ? -10.552 -1.724 2.510 1.00 89.69 132 HIS A C 1
ATOM 1017 O O . HIS A 1 132 ? -10.964 -1.905 3.656 1.00 89.69 132 HIS A O 1
ATOM 1023 N N . ALA A 1 133 ? -11.039 -0.764 1.719 1.00 89.25 133 ALA A N 1
ATOM 1024 C CA . ALA A 1 133 ? -12.136 0.114 2.109 1.00 89.25 133 ALA A CA 1
ATOM 1025 C C . ALA A 1 133 ? -13.407 -0.692 2.386 1.00 89.25 133 ALA A C 1
ATOM 1027 O O . ALA A 1 133 ? -14.028 -0.514 3.431 1.00 89.25 133 ALA A O 1
ATOM 1028 N N . PHE A 1 134 ? -13.765 -1.619 1.495 1.00 88.75 134 PHE A N 1
ATOM 1029 C CA . PHE A 1 134 ? -14.909 -2.501 1.687 1.00 88.75 134 PHE A CA 1
ATOM 1030 C C . PHE A 1 134 ? -14.769 -3.312 2.977 1.00 88.75 134 PHE A C 1
ATOM 1032 O O . PHE A 1 134 ? -15.681 -3.305 3.799 1.00 88.75 134 PHE A O 1
ATOM 1039 N N . SER A 1 135 ? -13.609 -3.935 3.210 1.00 85.62 135 SER A N 1
ATOM 1040 C CA . SER A 1 135 ? -13.343 -4.670 4.454 1.00 85.62 135 SER A CA 1
ATOM 1041 C C . SER A 1 135 ? -13.456 -3.774 5.695 1.00 85.62 135 SER A C 1
ATOM 1043 O O . SER A 1 135 ? -14.069 -4.157 6.690 1.00 85.62 135 SER A O 1
ATOM 1045 N N . PHE A 1 136 ? -12.938 -2.546 5.628 1.00 86.12 136 PHE A N 1
ATOM 1046 C CA . PHE A 1 136 ? -13.042 -1.573 6.711 1.00 86.12 136 PHE A CA 1
ATOM 1047 C C . PHE A 1 136 ? -14.500 -1.189 7.011 1.00 86.12 136 PHE A C 1
ATOM 1049 O O . PHE A 1 136 ? -14.940 -1.264 8.155 1.00 86.12 136 PHE A O 1
ATOM 1056 N N . PHE A 1 137 ? -15.288 -0.811 6.008 1.00 86.25 137 PHE A N 1
ATOM 1057 C CA . PHE A 1 137 ? -16.670 -0.390 6.248 1.00 86.25 137 PHE A CA 1
ATOM 1058 C C . PHE A 1 137 ? -17.588 -1.562 6.611 1.00 86.25 137 PHE A C 1
ATOM 1060 O O . PHE A 1 137 ? -18.388 -1.446 7.537 1.00 86.25 137 PHE A O 1
ATOM 1067 N N . HIS A 1 138 ? -17.463 -2.694 5.920 1.00 80.94 138 HIS A N 1
ATOM 1068 C CA . HIS A 1 138 ? -18.344 -3.842 6.110 1.00 80.94 138 HIS A CA 1
ATOM 1069 C C . HIS A 1 138 ? -17.999 -4.636 7.376 1.00 80.94 138 HIS A C 1
ATOM 1071 O O . HIS A 1 138 ? -18.862 -4.866 8.219 1.00 80.94 138 HIS A O 1
ATOM 1077 N N . ASN A 1 139 ? -16.737 -5.034 7.545 1.00 78.75 139 ASN A N 1
ATOM 1078 C CA . ASN A 1 139 ? -16.354 -5.898 8.663 1.00 78.75 139 ASN A CA 1
ATOM 1079 C C . ASN A 1 139 ? -16.093 -5.064 9.916 1.00 78.75 139 ASN A C 1
ATOM 1081 O O . ASN A 1 139 ? -16.672 -5.319 10.971 1.00 78.75 139 ASN A O 1
ATOM 1085 N N . TYR A 1 140 ? -15.282 -4.013 9.784 1.00 76.56 140 TYR A N 1
ATOM 1086 C CA . TYR A 1 140 ? -14.818 -3.287 10.959 1.00 76.56 140 TYR A CA 1
ATOM 1087 C C . TYR A 1 140 ? -15.882 -2.345 11.532 1.00 76.56 140 TYR A C 1
ATOM 1089 O O . TYR A 1 140 ? -16.136 -2.372 12.737 1.00 76.56 140 TYR A O 1
ATOM 1097 N N . VAL A 1 141 ? -16.529 -1.535 10.683 1.00 79.19 141 VAL A N 1
ATOM 1098 C CA . VAL A 1 141 ? -17.550 -0.563 11.111 1.00 79.19 141 VAL A CA 1
ATOM 1099 C C . VAL A 1 141 ? -18.924 -1.221 11.270 1.00 79.19 141 VAL A C 1
ATOM 1101 O O . VAL A 1 141 ? -19.469 -1.202 12.372 1.00 79.19 141 VAL A O 1
ATOM 1104 N N . ALA A 1 142 ? -19.484 -1.828 10.219 1.00 74.44 142 ALA A N 1
ATOM 1105 C CA . ALA A 1 142 ? -20.829 -2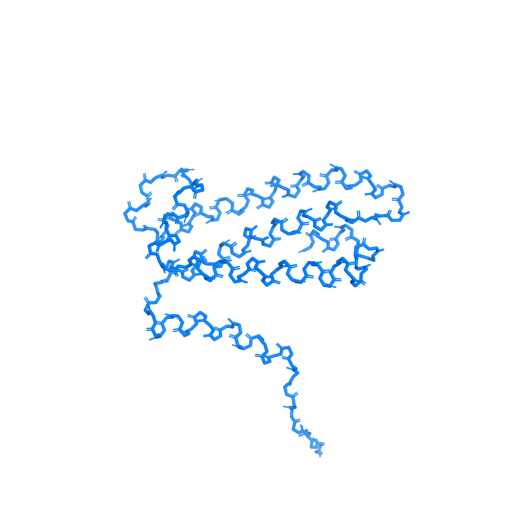.411 10.279 1.00 74.44 142 ALA A CA 1
ATOM 1106 C C . ALA A 1 142 ? -20.889 -3.703 11.117 1.00 74.44 142 ALA A C 1
ATOM 1108 O O . ALA A 1 142 ? -21.872 -3.929 11.822 1.00 74.44 142 ALA A O 1
ATOM 1109 N N . GLY A 1 143 ? -19.822 -4.510 11.122 1.00 73.56 143 GLY A N 1
ATOM 1110 C CA . GLY A 1 143 ? -19.697 -5.695 11.982 1.00 73.56 143 GLY A CA 1
ATOM 1111 C C . GLY A 1 143 ? -19.420 -5.390 13.462 1.00 73.56 143 GLY A C 1
ATOM 1112 O O . GLY A 1 143 ? -19.446 -6.296 14.298 1.00 73.56 143 GLY A O 1
ATOM 1113 N N . GLY A 1 144 ? -19.179 -4.123 13.822 1.00 75.75 144 GLY A N 1
ATOM 1114 C CA . GLY A 1 144 ? -18.963 -3.706 15.209 1.00 75.75 144 GLY A CA 1
ATOM 1115 C C . GLY A 1 144 ? -17.631 -4.160 15.814 1.00 75.75 144 GLY A C 1
ATOM 1116 O O . GLY A 1 144 ? -17.474 -4.129 17.037 1.00 75.75 144 GLY A O 1
ATOM 1117 N N . GLU A 1 145 ? -16.659 -4.583 14.999 1.00 74.50 145 GLU A N 1
ATOM 1118 C CA . GLU A 1 145 ? -15.339 -5.012 15.481 1.00 74.50 145 GLU A CA 1
ATOM 1119 C C . GLU A 1 145 ? -14.588 -3.881 16.193 1.00 74.50 145 GLU A C 1
ATOM 1121 O O . GLU A 1 145 ? -13.837 -4.145 17.132 1.00 74.50 145 GLU A O 1
ATOM 1126 N N . TYR A 1 146 ? -14.860 -2.620 15.840 1.00 72.75 146 TYR A N 1
ATOM 1127 C CA . TYR A 1 146 ? -14.314 -1.438 16.522 1.00 72.75 146 TYR A CA 1
ATOM 1128 C C . TYR A 1 146 ? -14.643 -1.361 18.028 1.00 72.75 146 TYR A C 1
ATOM 1130 O O . TYR A 1 146 ? -14.015 -0.586 18.754 1.00 72.75 146 TYR A O 1
ATOM 1138 N N . LEU A 1 147 ? -15.624 -2.146 18.501 1.00 65.19 147 LEU A N 1
ATOM 1139 C CA . LEU A 1 147 ? -16.004 -2.282 19.915 1.00 65.19 147 LEU A CA 1
ATOM 1140 C C . LEU A 1 147 ? -15.339 -3.473 20.620 1.00 65.19 147 LEU A C 1
ATOM 1142 O O . LEU A 1 147 ? -15.434 -3.572 21.845 1.00 65.19 147 LEU A O 1
ATOM 1146 N N . ARG A 1 148 ? -14.763 -4.414 19.862 1.00 70.75 148 ARG A N 1
ATOM 1147 C CA . ARG A 1 148 ? -14.275 -5.711 20.362 1.00 70.75 148 ARG A CA 1
ATOM 1148 C C . ARG A 1 148 ? -12.762 -5.865 20.240 1.00 70.75 148 ARG A C 1
ATOM 1150 O O . ARG A 1 148 ? -12.164 -6.519 21.087 1.00 70.75 148 ARG A O 1
ATOM 1157 N N . ILE A 1 149 ? -12.161 -5.285 19.204 1.00 72.31 149 ILE A N 1
ATOM 1158 C CA . ILE A 1 149 ? -10.724 -5.377 18.945 1.00 72.31 149 ILE A CA 1
ATOM 1159 C C . ILE A 1 149 ? -9.949 -4.536 19.962 1.00 72.31 149 ILE A C 1
ATOM 1161 O O . ILE A 1 149 ? -10.242 -3.355 20.168 1.00 72.31 149 ILE A O 1
ATOM 1165 N N . SER A 1 150 ? -8.947 -5.150 20.595 1.00 71.50 150 SER A N 1
ATOM 1166 C CA . SER A 1 150 ? -8.050 -4.451 21.513 1.00 71.50 150 SER A CA 1
ATOM 1167 C C . SER A 1 150 ? -6.968 -3.685 20.746 1.00 71.50 150 SER A C 1
ATOM 1169 O O . SER A 1 150 ? -6.580 -4.048 19.636 1.00 71.50 150 SER A O 1
ATOM 1171 N N . LEU A 1 151 ? -6.436 -2.622 21.353 1.00 69.50 151 LEU A N 1
ATOM 1172 C CA . LEU A 1 151 ? -5.360 -1.832 20.741 1.00 69.50 151 LEU A CA 1
ATOM 1173 C C . LEU A 1 151 ? -4.085 -2.657 20.515 1.00 69.50 151 LEU A C 1
ATOM 1175 O O . LEU A 1 151 ? -3.382 -2.419 19.544 1.00 69.50 151 LEU A O 1
ATOM 1179 N N . GLN A 1 152 ? -3.811 -3.656 21.360 1.00 69.62 152 GLN A N 1
ATOM 1180 C CA . GLN A 1 152 ? -2.669 -4.560 21.181 1.00 69.62 152 GLN A CA 1
ATOM 1181 C C . GLN A 1 152 ? -2.810 -5.430 19.927 1.00 69.62 152 GLN A C 1
ATOM 1183 O O . GLN A 1 152 ? -1.828 -5.632 19.225 1.00 69.62 152 GLN A O 1
ATOM 1188 N N . GLN A 1 153 ? -4.022 -5.888 19.601 1.00 71.56 153 GLN A N 1
ATOM 1189 C CA . GLN A 1 153 ? -4.272 -6.673 18.386 1.00 71.56 153 GLN A CA 1
ATOM 1190 C C . GLN A 1 153 ? -4.128 -5.850 17.101 1.00 71.56 153 GLN A C 1
ATOM 1192 O O . GLN A 1 153 ? -3.826 -6.412 16.059 1.00 71.56 153 GLN A O 1
ATOM 1197 N N . LEU A 1 154 ? -4.332 -4.530 17.164 1.00 74.19 154 LEU A N 1
ATOM 1198 C CA . LEU A 1 154 ? -4.106 -3.619 16.033 1.00 74.19 154 LEU A CA 1
ATOM 1199 C C . LEU A 1 154 ? -2.622 -3.294 15.811 1.00 74.19 154 LEU A C 1
ATOM 1201 O O . LEU A 1 154 ? -2.289 -2.681 14.800 1.00 74.19 154 LEU A O 1
ATOM 1205 N N . MET A 1 155 ? -1.752 -3.655 16.756 1.00 66.94 155 MET A N 1
ATOM 1206 C CA . MET A 1 155 ? -0.306 -3.426 16.679 1.00 66.94 155 MET A CA 1
ATOM 1207 C C . MET A 1 155 ? 0.515 -4.689 16.420 1.00 66.94 155 MET A C 1
ATOM 1209 O O . MET A 1 155 ? 1.718 -4.568 16.198 1.00 66.94 155 MET A O 1
ATOM 1213 N N . ALA A 1 156 ? -0.108 -5.864 16.517 1.00 59.38 156 ALA A N 1
ATOM 1214 C CA . ALA A 1 156 ? 0.493 -7.141 16.147 1.00 59.38 156 ALA A CA 1
ATOM 1215 C C . ALA A 1 156 ? 0.538 -7.283 14.620 1.00 59.38 156 ALA A C 1
ATOM 1217 O O . ALA A 1 156 ? 1.540 -7.845 14.131 1.00 59.38 156 ALA A O 1
#

pLDDT: mean 83.79, std 11.16, range [46.59, 95.94]

Radius of gyration: 19.36 Å; chains: 1; bounding box: 40×60×50 Å

Sequence (156 aa):
MTANGPRRWPPSAVFLLLANAAPLAGVLLHHWTVFAVVLLYWCENVIVGGFNVLRMLVAKPRESLAWLGKAFLIPFFCVHYGMFTFVHGVLVFALFGGTRAHSGFGLSAPVVLTALREQGLVWAVVALIVSHAFSFFHNYVAGGEYLRISLQQLMA